Protein AF-A0A537KRE6-F1 (afdb_monomer_lite)

Secondary structure (DSSP, 8-state):
--HHHHHHHHHHHHHHHHHHHHHHH-GGGGGSSS-THHHHHHHHHHHHHHHHHHTTT-TT-SPPHHHHHHHHHHHHHHHHHHHHHTT------

Foldseek 3Di:
DDPLLVVLLVQLLVQLQVLLVCCQVCVVCCPDPDHSLVSSVVSLVVSLVVQCVVVVNDPPSGDDPVSSVVSSVNSPCSSQVSCVVVVNPRPND

pLDDT: mean 86.95, std 11.64, range [53.16, 98.19]

Radius of gyration: 14.45 Å; chains: 1; bounding box: 35×22×36 Å

Structure (mmCIF, N/CA/C/O backbone):
data_AF-A0A537KRE6-F1
#
_entry.id   AF-A0A537KRE6-F1
#
loop_
_atom_site.group_PDB
_atom_site.id
_atom_site.type_symbol
_atom_site.label_atom_id
_atom_site.label_alt_id
_atom_site.label_comp_id
_atom_site.label_asym_id
_atom_site.label_entity_id
_atom_site.label_seq_id
_atom_site.pdbx_PDB_ins_code
_atom_site.Cartn_x
_atom_site.Cartn_y
_atom_site.Cartn_z
_atom_site.occupancy
_atom_site.B_iso_or_equiv
_atom_site.auth_seq_id
_atom_site.auth_comp_id
_atom_site.auth_asym_id
_atom_site.auth_atom_id
_atom_site.pdbx_PDB_model_num
ATOM 1 N N . MET A 1 1 ? 12.825 9.575 -11.709 1.00 63.88 1 MET A N 1
ATOM 2 C CA . MET A 1 1 ? 12.060 8.375 -11.288 1.00 63.88 1 MET A CA 1
ATOM 3 C C . MET A 1 1 ? 11.805 7.494 -12.502 1.00 63.88 1 MET A C 1
ATOM 5 O O . MET A 1 1 ? 11.318 8.018 -13.497 1.00 63.88 1 MET A O 1
ATOM 9 N N . THR A 1 2 ? 12.139 6.203 -12.445 1.00 82.69 2 THR A N 1
ATOM 10 C CA . THR A 1 2 ? 11.906 5.247 -13.548 1.00 82.69 2 THR A CA 1
ATOM 11 C C . THR A 1 2 ? 10.442 4.776 -13.583 1.00 82.69 2 THR A C 1
ATOM 13 O O . THR A 1 2 ? 9.695 4.975 -12.621 1.00 82.69 2 THR A O 1
ATOM 16 N N . GLY A 1 3 ? 10.014 4.142 -14.683 1.00 85.06 3 GLY A N 1
ATOM 17 C CA . GLY A 1 3 ? 8.650 3.607 -14.815 1.00 85.06 3 GLY A CA 1
ATOM 18 C C . GLY A 1 3 ? 8.319 2.538 -13.768 1.00 85.06 3 GLY A C 1
ATOM 19 O O . GLY A 1 3 ? 7.261 2.593 -13.145 1.00 85.06 3 GLY A O 1
ATOM 20 N N . ILE A 1 4 ? 9.259 1.628 -13.493 1.00 87.19 4 ILE A N 1
ATOM 21 C CA . ILE A 1 4 ? 9.092 0.577 -12.480 1.00 87.19 4 ILE A CA 1
ATOM 22 C C . ILE A 1 4 ? 8.938 1.151 -11.065 1.00 87.19 4 ILE A C 1
ATOM 24 O O . ILE A 1 4 ? 8.121 0.649 -10.298 1.00 87.19 4 ILE A O 1
ATOM 28 N N . ASN A 1 5 ? 9.621 2.259 -10.746 1.00 90.88 5 ASN A N 1
ATOM 29 C CA . ASN A 1 5 ? 9.478 2.921 -9.447 1.00 90.88 5 ASN A CA 1
ATOM 30 C C . ASN A 1 5 ? 8.054 3.458 -9.251 1.00 90.88 5 ASN A C 1
ATOM 32 O O . ASN A 1 5 ? 7.497 3.331 -8.168 1.00 90.88 5 ASN A O 1
ATOM 36 N N . ARG A 1 6 ? 7.440 4.037 -10.292 1.00 91.88 6 ARG A N 1
ATOM 37 C CA . ARG A 1 6 ? 6.052 4.529 -10.214 1.00 91.88 6 ARG A CA 1
ATOM 38 C C . ARG A 1 6 ? 5.062 3.386 -10.002 1.00 91.88 6 ARG A C 1
ATOM 40 O O . ARG A 1 6 ? 4.158 3.515 -9.183 1.00 91.88 6 ARG A O 1
ATOM 47 N N . ILE A 1 7 ? 5.261 2.271 -10.707 1.00 93.25 7 ILE A N 1
ATOM 48 C CA . ILE A 1 7 ? 4.427 1.069 -10.567 1.00 93.25 7 ILE A CA 1
ATOM 49 C C . ILE A 1 7 ? 4.560 0.494 -9.155 1.00 93.25 7 ILE A C 1
ATOM 51 O O . ILE A 1 7 ? 3.547 0.188 -8.535 1.00 93.25 7 ILE A O 1
ATOM 55 N N . PHE A 1 8 ? 5.784 0.402 -8.629 1.00 94.62 8 PHE A N 1
ATOM 56 C CA . PHE A 1 8 ? 6.026 -0.043 -7.259 1.00 94.62 8 PHE A CA 1
ATOM 57 C C . PHE A 1 8 ? 5.298 0.836 -6.239 1.00 94.62 8 PHE A C 1
ATOM 59 O O . PHE A 1 8 ? 4.588 0.321 -5.383 1.00 94.62 8 PHE A O 1
ATOM 66 N N . LEU A 1 9 ? 5.412 2.161 -6.349 1.00 95.62 9 LEU A N 1
ATOM 67 C CA . LEU A 1 9 ? 4.731 3.069 -5.424 1.00 95.62 9 LEU A CA 1
ATOM 68 C C . LEU A 1 9 ? 3.208 2.946 -5.515 1.00 95.62 9 LEU A C 1
ATOM 70 O O . LEU A 1 9 ? 2.546 2.880 -4.484 1.00 95.62 9 LEU A O 1
ATOM 74 N 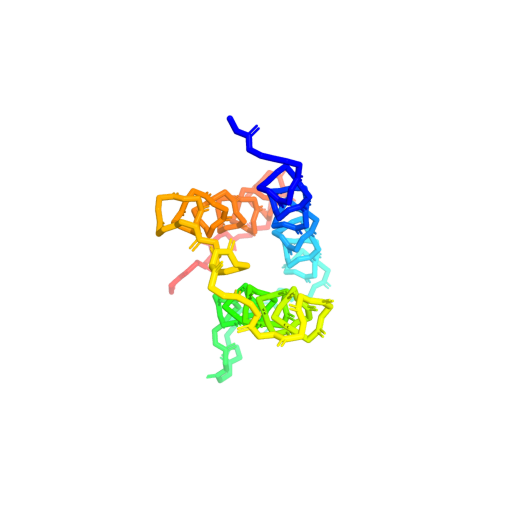N . GLY A 1 10 ? 2.655 2.841 -6.727 1.00 96.94 10 GLY A N 1
ATOM 75 C CA . GLY A 1 10 ? 1.228 2.573 -6.922 1.00 96.94 10 GLY A CA 1
ATOM 76 C C . GLY A 1 10 ? 0.789 1.253 -6.286 1.00 96.94 10 GLY A C 1
ATOM 77 O O . GLY A 1 10 ? -0.227 1.201 -5.600 1.00 96.94 10 GLY A O 1
ATOM 78 N N . PHE A 1 11 ? 1.588 0.199 -6.445 1.00 97.25 11 PHE A N 1
ATOM 79 C CA . PHE A 1 11 ? 1.346 -1.090 -5.803 1.00 97.25 11 PHE A CA 1
ATOM 80 C C . PHE A 1 11 ? 1.364 -0.981 -4.270 1.00 97.25 11 PHE A C 1
ATOM 82 O O . PHE A 1 11 ? 0.460 -1.496 -3.614 1.00 97.25 11 PHE A O 1
ATOM 89 N N . MET A 1 12 ? 2.331 -0.262 -3.694 1.00 98.00 12 MET A N 1
ATOM 90 C CA . MET A 1 12 ? 2.417 -0.062 -2.244 1.00 98.00 12 MET A CA 1
ATOM 91 C C . MET A 1 12 ? 1.242 0.760 -1.693 1.00 98.00 12 MET A C 1
ATOM 93 O O . MET A 1 12 ? 0.747 0.446 -0.611 1.00 98.00 12 MET A O 1
ATOM 97 N N . ILE A 1 13 ? 0.731 1.745 -2.446 1.00 98.06 13 ILE A N 1
ATOM 98 C CA . ILE A 1 13 ? -0.520 2.453 -2.106 1.00 98.06 13 ILE A CA 1
ATOM 99 C C . ILE A 1 13 ? -1.669 1.458 -1.981 1.00 98.06 13 ILE A C 1
ATOM 101 O O . ILE A 1 13 ? -2.366 1.434 -0.967 1.00 98.06 13 ILE A O 1
ATOM 105 N N . VAL A 1 14 ? -1.855 0.624 -3.005 1.00 98.19 14 VAL A N 1
ATOM 106 C CA . VAL A 1 14 ? -2.942 -0.359 -3.043 1.00 98.19 14 VAL A CA 1
ATOM 107 C C . VAL A 1 14 ? -2.801 -1.370 -1.906 1.00 98.19 14 VAL A C 1
ATOM 109 O O . VAL A 1 14 ? -3.791 -1.662 -1.242 1.00 98.19 14 VAL A O 1
ATOM 112 N N . ALA A 1 15 ? -1.589 -1.855 -1.630 1.00 98.00 15 ALA A N 1
ATOM 113 C CA . ALA A 1 15 ? -1.329 -2.782 -0.532 1.00 98.00 15 ALA A CA 1
ATOM 114 C C . ALA A 1 15 ? -1.650 -2.162 0.840 1.00 98.00 15 ALA A C 1
ATOM 116 O O . ALA A 1 15 ? -2.329 -2.793 1.651 1.00 98.00 15 ALA A O 1
ATOM 117 N N . GLY A 1 16 ? -1.218 -0.920 1.083 1.00 97.06 16 GLY A N 1
ATOM 118 C CA . GLY A 1 16 ? -1.507 -0.194 2.322 1.00 97.06 16 GLY A CA 1
ATOM 119 C C . GLY A 1 16 ? -3.001 0.053 2.526 1.00 97.06 16 GLY A C 1
ATOM 120 O O . GLY A 1 16 ? -3.530 -0.212 3.604 1.00 97.06 16 GLY A O 1
ATOM 121 N N . LEU A 1 17 ? -3.704 0.488 1.475 1.00 97.69 17 LEU A N 1
ATOM 122 C CA . LEU A 1 17 ? -5.159 0.658 1.508 1.00 97.69 17 LEU A CA 1
ATOM 123 C C . LEU A 1 17 ? -5.875 -0.669 1.764 1.00 97.69 17 LEU A C 1
ATOM 125 O O . LEU A 1 17 ? -6.728 -0.734 2.643 1.00 97.69 17 LEU A O 1
ATOM 129 N N . ALA A 1 18 ? -5.516 -1.729 1.038 1.00 97.12 18 ALA A N 1
ATOM 130 C CA . ALA A 1 18 ? -6.120 -3.047 1.202 1.00 97.12 18 ALA A CA 1
ATOM 131 C C . ALA A 1 18 ? -5.945 -3.566 2.636 1.00 97.12 18 ALA A C 1
ATOM 133 O O . ALA A 1 18 ? -6.924 -3.980 3.255 1.00 97.12 18 ALA A O 1
ATOM 134 N N . ALA A 1 19 ? -4.734 -3.475 3.193 1.00 95.12 19 ALA A N 1
ATOM 135 C CA . ALA A 1 19 ? -4.475 -3.846 4.580 1.00 95.12 19 ALA A CA 1
ATOM 136 C C . ALA A 1 19 ? -5.299 -2.990 5.556 1.00 95.12 19 ALA A C 1
ATOM 138 O O . ALA A 1 19 ? -5.960 -3.534 6.438 1.00 95.12 19 ALA A O 1
ATOM 139 N N . GLY A 1 20 ? -5.332 -1.668 5.362 1.00 93.38 20 GLY A N 1
ATOM 140 C CA . GLY A 1 20 ? -6.136 -0.757 6.176 1.00 93.38 20 GLY A CA 1
ATOM 141 C C . GLY A 1 20 ? -7.627 -1.108 6.167 1.00 93.38 20 GLY A C 1
ATOM 142 O O . GLY A 1 20 ? -8.237 -1.224 7.228 1.00 93.38 20 GLY A O 1
ATOM 143 N N . PHE A 1 21 ? -8.213 -1.360 4.994 1.00 94.62 21 PHE A N 1
ATOM 144 C CA . PHE A 1 21 ? -9.616 -1.770 4.873 1.00 94.62 21 PHE A CA 1
ATOM 145 C C . PHE A 1 21 ? -9.889 -3.134 5.509 1.00 94.62 21 PHE A C 1
ATOM 147 O O . PHE A 1 21 ? -10.9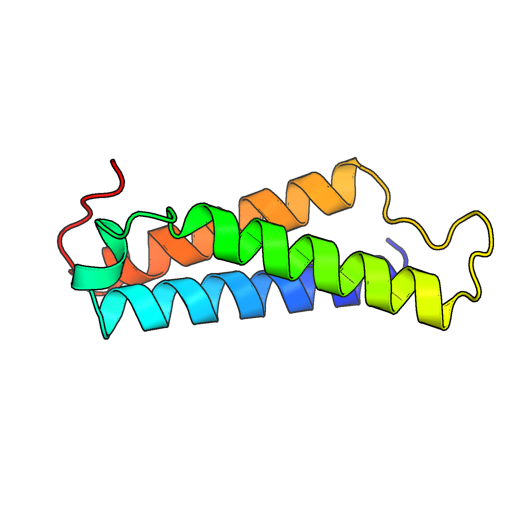10 -3.300 6.177 1.00 94.62 21 PHE A O 1
ATOM 154 N N . VAL A 1 22 ? -8.973 -4.095 5.368 1.00 94.00 22 VAL A N 1
ATOM 155 C CA . VAL A 1 22 ? -9.075 -5.390 6.056 1.00 94.00 22 VAL A CA 1
ATOM 156 C C . VAL A 1 22 ? -9.089 -5.192 7.573 1.00 94.00 22 VAL A C 1
ATOM 158 O O . VAL A 1 22 ? -9.937 -5.771 8.244 1.00 94.00 22 VAL A O 1
ATOM 161 N N . LEU A 1 23 ? -8.237 -4.321 8.117 1.00 91.25 23 LEU A N 1
ATOM 162 C CA . LEU A 1 23 ? -8.191 -4.022 9.556 1.00 91.25 23 LEU A CA 1
ATOM 163 C C . LEU A 1 23 ? -9.390 -3.210 10.064 1.00 91.25 23 LEU A C 1
ATOM 165 O O . LEU A 1 23 ? -9.606 -3.147 11.277 1.00 91.25 23 LEU A O 1
ATOM 169 N N . VAL A 1 24 ? -10.146 -2.568 9.172 1.00 91.00 24 VAL A N 1
ATOM 170 C CA . VAL A 1 24 ? -11.447 -1.958 9.491 1.00 91.00 24 VAL A CA 1
ATOM 171 C C . VAL A 1 24 ? -12.535 -3.026 9.522 1.00 91.00 24 VAL A C 1
ATOM 173 O O . VAL A 1 24 ? -13.319 -3.070 10.464 1.00 91.00 24 VAL A O 1
ATOM 176 N N . ALA A 1 25 ? -12.570 -3.904 8.518 1.00 90.81 25 ALA A N 1
ATOM 177 C CA . ALA A 1 25 ? -13.576 -4.958 8.405 1.00 90.81 25 ALA A CA 1
ATOM 178 C C . ALA A 1 25 ? -13.393 -6.089 9.433 1.00 90.81 25 ALA A C 1
ATOM 180 O O . ALA A 1 25 ? -14.362 -6.760 9.793 1.00 90.81 25 ALA A O 1
ATOM 181 N N . LYS A 1 26 ? -12.148 -6.327 9.858 1.00 89.94 26 LYS A N 1
ATOM 182 C CA . LYS A 1 26 ? -11.717 -7.424 10.733 1.00 89.94 26 LYS A CA 1
ATOM 183 C C . LYS A 1 26 ? -10.716 -6.916 11.778 1.00 89.94 26 LYS A C 1
ATOM 185 O O . LYS A 1 26 ? -9.518 -7.197 11.673 1.00 89.94 26 LYS A O 1
ATOM 190 N N . PRO A 1 27 ? -11.171 -6.130 12.770 1.00 85.62 27 PRO A N 1
ATOM 191 C CA . PRO A 1 27 ? -10.297 -5.575 13.803 1.00 85.62 27 PRO A CA 1
ATOM 192 C C . PRO A 1 27 ? -9.564 -6.653 14.617 1.00 85.62 27 PRO A C 1
ATOM 194 O O . PRO A 1 27 ? -8.452 -6.401 15.076 1.00 85.62 27 PRO A O 1
ATOM 197 N N . GLU A 1 28 ? -10.120 -7.863 14.728 1.00 85.00 28 GLU A N 1
ATOM 198 C CA . GLU A 1 28 ? -9.504 -9.022 15.387 1.00 85.00 28 GLU A CA 1
ATOM 199 C C . GLU A 1 28 ? -8.165 -9.460 14.766 1.00 85.00 28 GLU A C 1
ATOM 201 O O . GLU A 1 28 ? -7.358 -10.109 15.428 1.00 85.00 28 GLU A O 1
ATOM 206 N N . LEU A 1 29 ? -7.885 -9.081 13.512 1.00 85.06 29 LEU A N 1
ATOM 207 C CA . LEU A 1 29 ? -6.618 -9.400 12.845 1.00 85.06 29 LEU A CA 1
ATOM 208 C C . LEU A 1 29 ? -5.441 -8.539 13.326 1.00 85.06 29 LEU A C 1
ATOM 210 O O . LEU A 1 29 ? -4.303 -8.804 12.941 1.00 85.06 29 LEU A O 1
ATOM 214 N N . ARG A 1 30 ? -5.683 -7.523 14.163 1.00 75.62 30 ARG A N 1
ATOM 215 C CA . ARG A 1 30 ? -4.613 -6.710 14.767 1.00 75.62 30 ARG A CA 1
ATOM 216 C C . ARG A 1 30 ? -3.806 -7.480 15.802 1.00 75.62 30 ARG A C 1
ATOM 218 O O . ARG A 1 30 ? -2.589 -7.341 15.826 1.00 75.62 30 ARG A O 1
ATOM 225 N N . ASP A 1 31 ? -4.478 -8.336 16.565 1.00 77.38 31 ASP A N 1
ATOM 226 C CA . ASP A 1 31 ? -3.884 -9.120 17.654 1.00 77.38 31 ASP A CA 1
ATOM 227 C C . ASP A 1 31 ? -3.454 -10.525 17.191 1.00 77.38 31 ASP A C 1
ATOM 229 O O . ASP A 1 31 ? -3.197 -11.428 17.990 1.00 77.38 31 ASP A O 1
ATOM 233 N N . PHE A 1 32 ? -3.397 -10.748 15.875 1.00 77.25 32 PHE A N 1
ATOM 234 C CA . PHE A 1 32 ? -2.991 -12.029 15.317 1.00 77.25 32 PHE A CA 1
ATOM 235 C C . PHE A 1 32 ? -1.497 -12.286 15.552 1.00 77.25 32 PHE A C 1
ATOM 237 O O . PHE A 1 32 ? -0.684 -11.366 15.621 1.00 77.25 32 PHE A O 1
ATOM 244 N N . ARG A 1 33 ? -1.097 -13.567 15.588 1.00 76.62 33 ARG A N 1
ATOM 245 C CA . ARG A 1 33 ? 0.312 -13.972 15.789 1.00 76.62 33 ARG A CA 1
ATOM 246 C C . ARG A 1 33 ? 1.274 -13.341 14.769 1.00 76.62 33 ARG A C 1
ATOM 248 O O . ARG A 1 33 ? 2.458 -13.194 15.054 1.00 76.62 33 ARG A O 1
ATOM 255 N N . ILE A 1 34 ? 0.776 -12.993 13.584 1.00 80.00 34 ILE A N 1
ATOM 256 C CA . ILE A 1 34 ? 1.526 -12.283 12.549 1.00 80.00 34 ILE A CA 1
ATOM 257 C C . ILE A 1 34 ? 1.013 -10.847 12.515 1.00 80.00 34 ILE A C 1
ATOM 259 O O . ILE A 1 34 ? -0.113 -10.612 12.081 1.00 80.00 34 ILE A O 1
ATOM 263 N N . SER A 1 35 ? 1.854 -9.904 12.946 1.00 86.06 35 SER A N 1
ATOM 264 C CA . SER A 1 35 ? 1.520 -8.478 12.914 1.00 86.06 35 SER A CA 1
ATOM 265 C C . SER A 1 35 ? 1.131 -8.041 11.491 1.00 86.06 35 SER A C 1
ATOM 267 O O . SER A 1 35 ? 1.833 -8.416 10.543 1.00 86.06 35 SER A O 1
ATOM 269 N N . PRO A 1 36 ? 0.089 -7.204 11.316 1.00 87.81 36 PRO A N 1
ATOM 270 C CA . PRO A 1 36 ? -0.319 -6.677 10.009 1.00 87.81 36 PRO A CA 1
ATOM 271 C C . PRO A 1 36 ? 0.812 -6.004 9.216 1.00 87.81 36 PRO A C 1
ATOM 273 O O . PRO A 1 36 ? 0.810 -6.014 7.987 1.00 87.81 36 PRO A O 1
ATOM 276 N N . TYR A 1 37 ? 1.836 -5.497 9.908 1.00 90.00 37 TYR A N 1
ATOM 277 C CA . TYR A 1 37 ? 3.082 -5.009 9.313 1.00 90.00 37 TYR A CA 1
ATOM 278 C C . TYR A 1 37 ? 3.720 -6.010 8.329 1.00 90.00 37 TYR A C 1
ATOM 280 O O . TYR A 1 37 ? 4.211 -5.620 7.265 1.00 90.00 37 TYR A O 1
ATOM 288 N N . PHE A 1 38 ? 3.678 -7.310 8.637 1.00 93.12 38 PHE A N 1
ATOM 289 C CA . PHE A 1 38 ? 4.248 -8.344 7.773 1.00 93.12 38 PHE A CA 1
ATOM 290 C C . PHE A 1 38 ? 3.518 -8.471 6.441 1.00 93.12 38 PHE A C 1
ATOM 292 O O . PHE A 1 38 ? 4.141 -8.866 5.459 1.00 93.12 38 PHE A O 1
ATOM 299 N N . TRP A 1 39 ? 2.236 -8.113 6.361 1.00 94.44 39 TRP A N 1
ATOM 300 C CA . TRP A 1 39 ? 1.500 -8.160 5.096 1.00 94.44 39 TRP A CA 1
ATOM 301 C C . TRP A 1 39 ? 2.109 -7.191 4.080 1.00 94.44 39 TRP A C 1
ATOM 303 O O . TRP A 1 39 ? 2.250 -7.533 2.906 1.00 94.44 39 TRP A O 1
ATOM 313 N N . ILE A 1 40 ? 2.555 -6.020 4.545 1.00 96.19 40 ILE A N 1
ATOM 314 C CA . ILE A 1 40 ? 3.229 -5.019 3.711 1.00 96.19 40 ILE A CA 1
ATOM 315 C C . ILE A 1 40 ? 4.616 -5.505 3.280 1.00 96.19 40 ILE A C 1
ATOM 317 O O . ILE A 1 40 ? 4.975 -5.365 2.111 1.00 96.19 40 ILE A O 1
ATOM 321 N N . LEU A 1 41 ? 5.380 -6.127 4.186 1.00 95.38 41 LEU A N 1
ATOM 322 C CA . LEU A 1 41 ? 6.673 -6.721 3.829 1.00 95.38 41 LEU A CA 1
ATOM 323 C C . LEU A 1 41 ? 6.533 -7.846 2.800 1.00 95.38 41 LEU A C 1
ATOM 325 O O . LEU A 1 41 ? 7.311 -7.904 1.848 1.00 95.38 41 LEU A O 1
ATOM 329 N N . ILE A 1 42 ? 5.532 -8.713 2.963 1.00 95.44 42 ILE A N 1
ATOM 330 C CA . ILE A 1 42 ? 5.235 -9.790 2.014 1.00 95.44 42 ILE A CA 1
ATOM 331 C C . ILE A 1 42 ? 4.854 -9.194 0.658 1.00 95.44 42 ILE A C 1
ATOM 333 O O . ILE A 1 42 ? 5.400 -9.614 -0.358 1.00 95.44 42 ILE A O 1
ATOM 337 N N . ALA A 1 43 ? 3.977 -8.188 0.627 1.00 96.00 43 ALA A N 1
ATOM 338 C CA . ALA A 1 43 ? 3.598 -7.512 -0.610 1.00 96.00 43 ALA A CA 1
ATOM 339 C C . ALA A 1 43 ? 4.821 -6.917 -1.331 1.00 96.00 43 ALA A C 1
ATOM 341 O O . ALA A 1 43 ? 4.996 -7.128 -2.532 1.00 96.00 43 ALA A O 1
ATOM 342 N N . MET A 1 44 ? 5.702 -6.232 -0.596 1.00 95.19 44 MET A N 1
ATOM 343 C CA . MET A 1 44 ? 6.939 -5.665 -1.138 1.00 95.19 44 MET A CA 1
ATOM 344 C C . MET A 1 44 ? 7.865 -6.751 -1.705 1.00 95.19 44 MET A C 1
ATOM 346 O O . MET A 1 44 ? 8.325 -6.634 -2.842 1.00 95.19 44 MET A O 1
ATOM 350 N N . ALA A 1 45 ? 8.090 -7.832 -0.953 1.00 94.12 45 ALA A N 1
ATOM 351 C CA . ALA A 1 45 ? 8.914 -8.955 -1.393 1.00 94.12 45 ALA A CA 1
ATOM 352 C C . ALA A 1 45 ? 8.340 -9.632 -2.649 1.00 94.12 45 ALA A C 1
ATOM 354 O O . ALA A 1 45 ? 9.082 -9.922 -3.587 1.00 94.12 45 ALA A O 1
ATOM 355 N N . LEU A 1 46 ? 7.019 -9.831 -2.708 1.00 94.94 46 LEU A N 1
ATOM 356 C CA . LEU A 1 46 ? 6.337 -10.388 -3.879 1.00 94.94 46 LEU A CA 1
ATOM 357 C C . LEU A 1 46 ? 6.515 -9.504 -5.115 1.00 94.94 46 LEU A C 1
ATOM 359 O O . LEU A 1 46 ? 6.785 -10.020 -6.201 1.00 94.94 46 LEU A O 1
ATOM 363 N N . PHE A 1 47 ? 6.406 -8.182 -4.962 1.00 93.56 47 PHE A N 1
ATOM 364 C CA . PHE A 1 47 ? 6.628 -7.260 -6.071 1.00 93.56 47 PHE A CA 1
ATOM 365 C C . PHE A 1 47 ? 8.064 -7.342 -6.588 1.00 93.56 47 PHE A C 1
ATOM 367 O O . PHE A 1 47 ? 8.283 -7.420 -7.796 1.00 93.56 47 PHE A O 1
ATOM 374 N N . GLU A 1 48 ? 9.048 -7.341 -5.691 1.00 90.62 48 GLU A N 1
ATOM 375 C CA . GLU A 1 48 ? 10.455 -7.421 -6.077 1.00 90.62 48 GLU A CA 1
ATOM 376 C C . GLU A 1 48 ? 10.804 -8.744 -6.753 1.00 90.62 48 GLU A C 1
ATOM 378 O O . GLU A 1 48 ? 11.488 -8.736 -7.775 1.00 90.62 48 GLU A O 1
ATOM 383 N N . LEU A 1 49 ? 10.283 -9.864 -6.249 1.00 90.56 49 LEU A N 1
ATOM 384 C CA . LEU A 1 49 ? 10.438 -11.168 -6.891 1.00 90.56 49 LEU A CA 1
ATOM 385 C C . LEU A 1 49 ? 9.811 -11.177 -8.290 1.00 90.56 49 LEU A C 1
ATOM 387 O O . LEU A 1 49 ? 10.431 -11.656 -9.241 1.00 90.56 49 LEU A O 1
ATOM 391 N N . ALA A 1 50 ? 8.619 -10.597 -8.450 1.00 90.12 50 ALA A N 1
ATOM 392 C CA . ALA A 1 50 ? 7.963 -10.485 -9.750 1.00 90.12 50 ALA A CA 1
ATOM 393 C C . ALA A 1 50 ? 8.734 -9.570 -10.719 1.00 90.12 50 ALA A C 1
ATOM 395 O O . ALA A 1 50 ? 8.857 -9.881 -11.908 1.00 90.12 50 ALA A O 1
ATOM 396 N N . ALA A 1 51 ? 9.279 -8.455 -10.225 1.00 88.31 51 ALA A N 1
ATOM 397 C CA . ALA A 1 51 ? 10.104 -7.539 -11.009 1.00 88.31 51 ALA A CA 1
ATOM 398 C C . ALA A 1 51 ? 11.421 -8.202 -11.442 1.00 88.31 51 ALA A C 1
ATOM 400 O O . ALA A 1 51 ? 11.799 -8.110 -12.612 1.00 88.31 51 ALA A O 1
ATOM 401 N N . PHE A 1 52 ? 12.072 -8.931 -10.533 1.00 85.50 52 PHE A N 1
ATOM 402 C CA . PHE A 1 52 ? 13.278 -9.708 -10.808 1.00 85.50 52 PHE A CA 1
ATOM 403 C C . PHE A 1 52 ? 13.023 -10.803 -11.853 1.00 85.50 52 PHE A C 1
ATOM 405 O O . PHE A 1 52 ? 13.774 -10.913 -12.826 1.00 85.50 52 PHE A O 1
ATOM 412 N N . ALA A 1 53 ? 11.929 -11.559 -11.707 1.00 86.75 53 ALA A N 1
ATOM 413 C CA . ALA A 1 53 ? 11.528 -12.595 -12.657 1.00 86.75 53 ALA A CA 1
ATOM 414 C C . ALA A 1 53 ? 11.236 -12.016 -14.054 1.00 86.75 53 ALA A C 1
ATOM 416 O O . ALA A 1 53 ? 11.704 -12.560 -15.057 1.00 86.75 53 ALA A O 1
ATOM 417 N N . ARG A 1 54 ? 10.534 -10.874 -14.142 1.00 84.62 54 ARG A N 1
ATOM 418 C CA . ARG A 1 54 ? 10.303 -10.166 -15.418 1.00 84.62 54 ARG A CA 1
ATOM 419 C C . ARG A 1 54 ? 11.592 -9.663 -16.058 1.00 84.62 54 ARG A C 1
ATOM 421 O O . ARG A 1 54 ? 11.735 -9.734 -17.274 1.00 84.62 54 ARG A O 1
ATOM 428 N N . GLY A 1 55 ? 12.514 -9.163 -15.246 1.00 80.62 55 GLY A N 1
ATOM 429 C CA . GLY A 1 55 ? 13.808 -8.660 -15.690 1.00 80.62 55 GLY A CA 1
ATOM 430 C C . GLY A 1 55 ? 14.837 -9.741 -16.024 1.00 80.62 5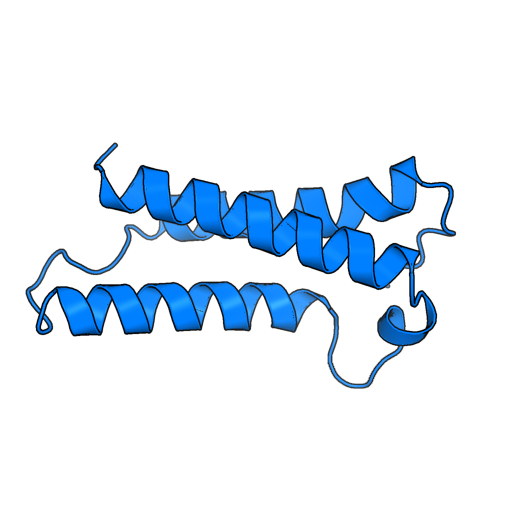5 GLY A C 1
ATOM 431 O O . GLY A 1 55 ? 15.964 -9.394 -16.368 1.00 80.62 55 GLY A O 1
ATOM 432 N N . ARG A 1 56 ? 14.486 -11.034 -15.898 1.00 76.94 56 ARG A N 1
ATOM 433 C CA . ARG A 1 56 ? 15.400 -12.185 -16.046 1.00 76.94 56 ARG A CA 1
ATOM 434 C C . ARG A 1 56 ? 16.688 -12.049 -15.219 1.00 76.94 56 ARG A C 1
ATOM 436 O O . ARG A 1 56 ? 17.747 -12.502 -15.640 1.00 76.94 56 ARG A O 1
ATOM 443 N N . GLY A 1 57 ? 16.603 -11.398 -14.059 1.00 66.94 57 GLY A N 1
ATOM 444 C CA . GLY A 1 57 ? 17.748 -11.163 -13.180 1.00 66.94 57 GLY A CA 1
ATOM 445 C C . GLY A 1 57 ? 18.796 -10.171 -13.696 1.00 66.94 57 GLY A C 1
ATOM 446 O O . GLY A 1 57 ? 19.924 -10.186 -13.207 1.00 66.94 57 GLY A O 1
ATOM 447 N N . ALA A 1 58 ? 18.455 -9.312 -14.663 1.00 69.56 58 ALA A N 1
ATOM 448 C CA . ALA A 1 58 ? 19.368 -8.282 -15.149 1.00 69.56 58 ALA A CA 1
ATOM 449 C C . ALA A 1 58 ? 19.755 -7.281 -14.030 1.00 69.56 58 ALA A C 1
ATOM 451 O O . ALA A 1 58 ? 18.877 -6.765 -13.331 1.00 69.56 58 ALA A O 1
ATOM 452 N N . PRO A 1 59 ? 21.050 -6.947 -13.868 1.00 59.81 59 PRO A N 1
ATOM 453 C CA . PRO A 1 59 ? 21.485 -5.896 -12.950 1.00 59.81 59 PRO A CA 1
ATOM 454 C C . PRO A 1 59 ? 20.759 -4.575 -13.248 1.00 59.81 59 PRO A C 1
ATOM 456 O O . PRO A 1 59 ? 20.724 -4.124 -14.390 1.00 59.81 59 PRO A O 1
ATOM 459 N N . GLY A 1 60 ? 20.149 -3.968 -12.225 1.00 65.56 60 GLY A N 1
ATOM 460 C CA . GLY A 1 60 ? 19.330 -2.752 -12.361 1.00 65.56 60 GLY A CA 1
ATOM 461 C C . GLY A 1 60 ? 17.812 -2.976 -12.338 1.00 65.56 60 GLY A C 1
ATOM 462 O O . GLY A 1 60 ? 17.059 -2.005 -12.343 1.00 65.56 60 GLY A O 1
ATOM 463 N N . THR A 1 61 ? 17.340 -4.226 -12.255 1.00 66.62 61 THR A N 1
ATOM 464 C CA . THR A 1 61 ? 15.912 -4.531 -12.023 1.00 66.62 61 THR A CA 1
ATOM 465 C C . THR A 1 61 ? 15.519 -4.456 -10.547 1.00 66.62 61 THR A C 1
ATOM 467 O O . THR A 1 61 ? 14.331 -4.419 -10.233 1.00 66.62 61 THR A O 1
ATOM 470 N N . MET A 1 62 ? 16.501 -4.450 -9.638 1.00 72.12 62 MET A N 1
ATOM 471 C CA . MET A 1 62 ? 16.264 -4.218 -8.214 1.00 72.12 62 MET A CA 1
ATOM 472 C C . MET A 1 62 ? 15.915 -2.752 -7.974 1.00 72.12 62 MET A C 1
ATOM 474 O O . MET A 1 62 ? 16.575 -1.844 -8.480 1.00 72.12 62 MET A O 1
ATOM 478 N N . LEU A 1 63 ? 14.867 -2.529 -7.183 1.00 83.75 63 LEU A N 1
ATOM 479 C CA . LEU A 1 63 ? 14.454 -1.192 -6.782 1.00 83.75 63 LEU A CA 1
ATOM 480 C C . LEU A 1 63 ? 15.537 -0.548 -5.912 1.00 83.75 63 LEU A C 1
ATOM 482 O O . LEU A 1 63 ? 16.103 -1.186 -5.025 1.00 83.75 63 LEU A O 1
ATOM 486 N N . ALA A 1 64 ? 15.781 0.740 -6.146 1.00 87.88 64 ALA A N 1
ATOM 487 C CA . ALA A 1 64 ? 16.664 1.534 -5.304 1.00 87.88 64 ALA A CA 1
ATOM 488 C C . ALA A 1 64 ? 16.145 1.548 -3.855 1.00 87.88 64 ALA A C 1
ATOM 490 O O . ALA A 1 64 ? 14.930 1.605 -3.628 1.00 87.88 64 ALA A O 1
ATOM 491 N N . ILE A 1 65 ? 17.052 1.486 -2.877 1.00 89.56 65 ILE A N 1
ATOM 492 C CA . ILE A 1 65 ? 16.691 1.358 -1.459 1.00 89.56 65 ILE A CA 1
ATOM 493 C C . ILE A 1 65 ? 15.812 2.520 -0.985 1.00 89.56 65 ILE A C 1
ATOM 495 O O . ILE A 1 65 ? 14.873 2.303 -0.220 1.00 89.56 65 ILE A O 1
ATOM 499 N N . GLU A 1 66 ? 16.030 3.727 -1.511 1.00 92.44 66 GLU A N 1
ATOM 500 C CA . GLU A 1 66 ? 15.244 4.915 -1.173 1.00 92.44 66 GLU A CA 1
ATOM 501 C C . GLU A 1 66 ? 13.785 4.758 -1.612 1.00 92.44 66 GLU A C 1
ATOM 503 O O . GLU A 1 66 ? 12.863 5.139 -0.893 1.00 92.44 66 GLU A O 1
ATOM 508 N N . ILE A 1 67 ? 13.559 4.145 -2.777 1.00 93.56 67 ILE A N 1
ATOM 509 C CA . ILE A 1 67 ? 12.214 3.891 -3.300 1.00 93.56 67 ILE A CA 1
ATOM 510 C C . ILE A 1 67 ? 11.523 2.800 -2.489 1.00 93.56 67 ILE A C 1
ATOM 512 O O . ILE A 1 67 ? 10.345 2.957 -2.174 1.00 93.56 67 ILE A O 1
ATOM 516 N N . ARG A 1 68 ? 12.250 1.738 -2.115 1.00 93.75 68 ARG A N 1
ATOM 517 C CA . ARG A 1 68 ? 11.737 0.655 -1.257 1.00 93.75 68 ARG A CA 1
ATOM 518 C C . ARG A 1 68 ? 11.264 1.211 0.083 1.00 93.75 68 ARG A C 1
ATOM 520 O O . ARG A 1 68 ? 10.128 0.963 0.475 1.00 93.75 68 ARG A O 1
ATOM 527 N N . LEU A 1 69 ? 12.096 2.032 0.727 1.00 95.44 69 LEU A N 1
ATOM 528 C CA . LEU A 1 69 ? 11.765 2.704 1.983 1.00 95.44 69 LEU A CA 1
ATOM 529 C C . LEU A 1 69 ? 10.561 3.635 1.835 1.00 95.44 69 LEU A C 1
ATOM 531 O O . LEU A 1 69 ? 9.646 3.576 2.653 1.00 95.44 69 LEU A O 1
ATOM 535 N N . LEU A 1 70 ? 10.519 4.452 0.779 1.00 96.62 70 LEU A N 1
ATOM 536 C CA . LEU A 1 70 ? 9.401 5.366 0.543 1.00 96.62 70 LEU A CA 1
ATOM 537 C C . LEU A 1 70 ? 8.087 4.602 0.352 1.00 96.62 70 LEU A C 1
ATOM 539 O O . LEU A 1 70 ? 7.093 4.932 0.992 1.00 96.62 70 LEU A O 1
ATOM 543 N N . GLY A 1 71 ? 8.082 3.561 -0.485 1.00 96.00 71 GLY A N 1
ATOM 544 C CA . GLY A 1 71 ? 6.899 2.728 -0.701 1.00 96.00 71 GLY A CA 1
ATOM 545 C C . GLY A 1 71 ? 6.462 1.998 0.568 1.00 96.00 71 GLY A C 1
ATOM 546 O O . GLY A 1 71 ? 5.271 1.947 0.866 1.00 96.00 71 GLY A O 1
ATOM 547 N N . PHE A 1 72 ? 7.420 1.494 1.346 1.00 96.31 72 PHE A N 1
ATOM 548 C CA . PHE A 1 72 ? 7.157 0.851 2.627 1.00 96.31 72 PHE A CA 1
ATOM 549 C C . PHE A 1 72 ? 6.482 1.806 3.623 1.00 96.31 72 PHE A C 1
ATOM 551 O O . PHE A 1 72 ? 5.399 1.508 4.128 1.00 96.31 72 PHE A O 1
ATOM 558 N N . VAL A 1 73 ? 7.079 2.979 3.857 1.00 97.19 73 VAL A N 1
ATOM 559 C CA . VAL A 1 73 ? 6.526 4.004 4.756 1.00 97.19 73 VAL A CA 1
ATOM 560 C C . VAL A 1 73 ? 5.130 4.418 4.304 1.00 97.19 73 VAL A C 1
ATOM 562 O O . VAL A 1 73 ? 4.212 4.475 5.116 1.00 97.19 73 VAL A O 1
ATOM 565 N N . LEU A 1 74 ? 4.949 4.649 3.007 1.00 97.19 74 LEU A N 1
ATOM 566 C CA . LEU A 1 74 ? 3.672 5.059 2.441 1.00 97.19 74 LEU A CA 1
ATOM 567 C C . LEU A 1 74 ? 2.571 4.011 2.672 1.00 97.19 74 LEU A C 1
ATOM 569 O O . LEU A 1 74 ? 1.465 4.358 3.082 1.00 97.19 74 LEU A O 1
ATOM 573 N N . ALA A 1 75 ? 2.878 2.729 2.471 1.00 97.44 75 ALA A N 1
ATOM 574 C CA . ALA A 1 75 ? 1.932 1.648 2.720 1.00 97.44 75 ALA A CA 1
ATOM 575 C C . ALA A 1 75 ? 1.571 1.513 4.206 1.00 97.44 75 ALA A C 1
ATOM 577 O O . ALA A 1 75 ? 0.397 1.339 4.527 1.00 97.44 75 ALA A O 1
ATOM 578 N N . ILE A 1 76 ? 2.548 1.638 5.111 1.00 96.12 76 ILE A N 1
ATOM 579 C CA . ILE A 1 76 ? 2.300 1.606 6.559 1.00 96.12 76 ILE A CA 1
ATOM 580 C C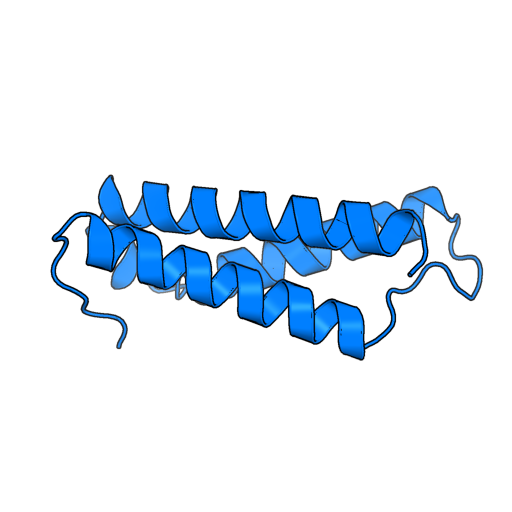 . ILE A 1 76 ? 1.437 2.786 6.994 1.00 96.12 76 ILE A C 1
ATOM 582 O O . ILE A 1 76 ? 0.462 2.589 7.716 1.00 96.12 76 ILE A O 1
ATOM 586 N N . VAL A 1 77 ? 1.750 3.996 6.523 1.00 96.31 77 VAL A N 1
ATOM 587 C CA . VAL A 1 77 ? 0.950 5.190 6.818 1.00 96.31 77 VAL A CA 1
ATOM 588 C C . VAL A 1 77 ? -0.494 4.984 6.373 1.00 96.31 77 VAL A C 1
ATOM 590 O O . VAL A 1 77 ? -1.396 5.270 7.148 1.00 96.31 77 VAL A O 1
ATOM 593 N N . LEU A 1 78 ? -0.737 4.435 5.181 1.00 96.31 78 LEU A N 1
ATOM 594 C CA . LEU A 1 78 ? -2.097 4.156 4.704 1.00 96.31 78 LEU A CA 1
ATOM 595 C C . LEU A 1 78 ? -2.794 3.057 5.515 1.00 96.31 78 LEU A C 1
ATOM 597 O O . LEU A 1 78 ? -3.944 3.236 5.915 1.00 96.31 78 LEU A O 1
ATOM 601 N N . MET A 1 79 ? -2.093 1.960 5.807 1.00 95.19 79 MET A N 1
ATOM 602 C CA . MET A 1 79 ? -2.605 0.854 6.624 1.00 95.19 79 MET A CA 1
ATOM 603 C C . MET A 1 79 ? -3.047 1.328 8.013 1.00 95.19 79 MET A C 1
ATOM 605 O O . MET A 1 79 ? -4.014 0.806 8.559 1.00 95.19 79 MET A O 1
ATOM 609 N N . VAL A 1 80 ? -2.349 2.317 8.571 1.00 91.62 80 VAL A N 1
ATOM 610 C CA . VAL A 1 80 ? -2.624 2.907 9.884 1.00 91.62 80 VAL A CA 1
ATOM 611 C C . VAL A 1 80 ? -3.676 4.017 9.812 1.00 91.62 80 VAL A C 1
ATOM 613 O O . VAL A 1 80 ? -4.588 4.063 10.638 1.00 91.62 80 VAL A O 1
ATOM 616 N N . ALA A 1 81 ? -3.573 4.909 8.828 1.00 93.31 81 ALA A N 1
ATOM 617 C CA . ALA A 1 81 ? -4.456 6.060 8.691 1.00 93.31 81 ALA A CA 1
ATOM 618 C C . ALA A 1 81 ? -5.892 5.641 8.362 1.00 93.31 81 ALA A C 1
ATOM 620 O O . ALA A 1 81 ? -6.824 6.220 8.912 1.00 93.31 81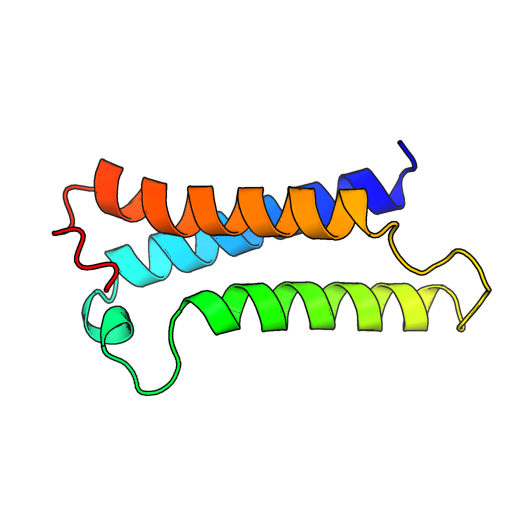 ALA A O 1
ATOM 621 N N . VAL A 1 82 ? -6.089 4.623 7.514 1.00 93.19 82 VAL A N 1
ATOM 622 C CA . VAL A 1 82 ? -7.432 4.172 7.112 1.00 93.19 82 VAL A CA 1
ATOM 623 C C . VAL A 1 82 ? -8.282 3.752 8.323 1.00 93.19 82 VAL A C 1
ATOM 625 O O . VAL A 1 82 ? -9.375 4.299 8.479 1.00 93.19 82 VAL A O 1
ATOM 628 N N . PRO A 1 83 ? -7.820 2.870 9.230 1.00 88.25 83 PRO A N 1
ATOM 629 C CA . PRO A 1 83 ? -8.598 2.532 10.414 1.00 88.25 83 PRO A CA 1
ATOM 630 C C . PRO A 1 83 ? -8.834 3.688 11.384 1.00 88.25 83 PRO A C 1
ATOM 632 O O . PRO A 1 83 ? -9.923 3.767 11.953 1.00 88.25 83 PRO A O 1
ATOM 635 N N . ILE A 1 84 ? -7.854 4.586 11.550 1.00 88.38 84 ILE A N 1
ATOM 636 C CA . ILE A 1 84 ? -8.001 5.786 12.391 1.00 88.38 84 ILE A CA 1
ATOM 637 C C . ILE A 1 84 ? -9.127 6.670 11.848 1.00 88.38 84 ILE A C 1
ATOM 639 O O . ILE A 1 84 ? -10.030 7.052 12.591 1.00 88.38 84 ILE A O 1
ATOM 643 N N . LEU A 1 85 ? -9.099 6.963 10.546 1.00 89.38 85 LEU A N 1
ATOM 644 C CA . LEU A 1 85 ? -10.107 7.791 9.880 1.00 89.38 85 LEU A CA 1
ATOM 645 C C . LEU A 1 85 ? -11.493 7.135 9.880 1.00 89.38 85 LEU A C 1
ATOM 647 O O . LEU A 1 85 ? -12.500 7.835 9.918 1.00 89.38 85 LEU A O 1
ATOM 651 N N . ALA A 1 86 ? -11.554 5.803 9.885 1.00 87.56 86 ALA A N 1
ATOM 652 C CA . ALA A 1 86 ? -12.797 5.044 9.996 1.00 87.56 86 ALA A CA 1
ATOM 653 C C . ALA A 1 86 ? -13.364 4.981 11.432 1.00 87.56 86 ALA A C 1
ATOM 655 O O . ALA A 1 86 ? -14.376 4.319 11.653 1.00 87.56 86 ALA A O 1
ATOM 656 N N . GLY A 1 87 ? -12.723 5.623 12.418 1.00 75.50 87 GLY A N 1
ATOM 657 C CA . GLY A 1 87 ? -13.166 5.611 13.817 1.00 75.50 87 GLY A CA 1
ATOM 658 C C . GLY A 1 87 ? -12.954 4.268 14.523 1.00 75.50 87 GLY A C 1
ATOM 659 O O . GLY A 1 87 ? -13.500 4.038 15.602 1.00 75.50 87 GLY A O 1
ATOM 660 N N . SER A 1 88 ? -12.163 3.368 13.934 1.00 67.88 88 SER A N 1
ATOM 661 C CA . SER A 1 88 ? -11.803 2.107 14.571 1.00 67.88 88 SER A CA 1
ATOM 662 C C . SER A 1 88 ? -10.783 2.379 15.684 1.00 67.88 88 SER A C 1
ATOM 664 O O . SER A 1 88 ? -9.800 3.079 15.427 1.00 67.88 88 SER A O 1
ATOM 666 N N . PRO A 1 89 ? -10.960 1.842 16.910 1.00 59.72 89 PRO A N 1
ATOM 667 C CA . PRO A 1 89 ? -10.060 2.124 18.025 1.00 59.72 89 PRO A CA 1
ATOM 668 C C . PRO A 1 89 ? -8.635 1.715 17.651 1.00 59.72 89 PRO A C 1
ATOM 670 O O . PRO A 1 89 ? -8.349 0.535 17.462 1.00 59.72 89 PRO A O 1
ATOM 673 N N . ALA A 1 90 ? -7.753 2.699 17.487 1.00 54.56 90 ALA A N 1
ATOM 674 C CA . ALA A 1 90 ? -6.382 2.523 17.028 1.00 54.56 90 ALA A CA 1
ATOM 675 C C . ALA A 1 90 ? -5.516 1.875 18.117 1.00 54.56 90 ALA A C 1
ATOM 677 O O . ALA A 1 90 ? -4.747 2.540 18.801 1.00 54.56 90 ALA A O 1
ATOM 678 N N . ARG A 1 91 ? -5.647 0.560 18.298 1.00 55.53 91 ARG A N 1
ATOM 679 C CA . ARG A 1 91 ? -4.617 -0.247 18.959 1.00 55.53 91 ARG A CA 1
ATOM 680 C C . ARG A 1 91 ? -3.664 -0.724 17.873 1.00 55.53 91 ARG A C 1
ATOM 682 O O . ARG A 1 91 ? -4.005 -1.605 17.090 1.00 55.53 91 ARG A O 1
ATOM 689 N N . LEU A 1 92 ? -2.552 -0.008 17.736 1.00 54.41 92 LEU A N 1
ATOM 690 C CA . LEU A 1 92 ? -1.490 -0.286 16.762 1.00 54.41 92 LEU A CA 1
ATOM 691 C C . LEU A 1 92 ? -0.289 -0.992 17.402 1.00 54.41 92 LEU A C 1
ATOM 6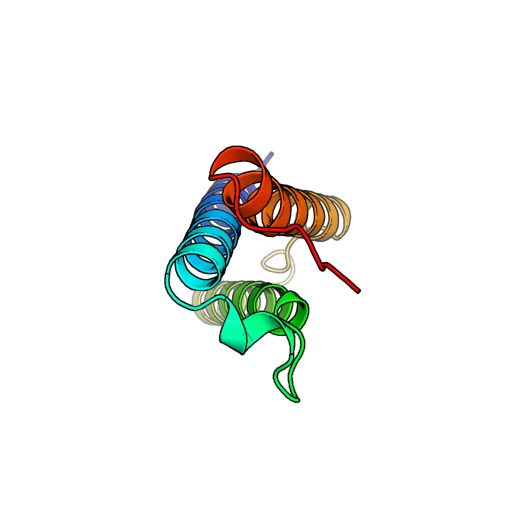93 O O . LEU A 1 92 ? 0.655 -1.324 16.690 1.00 54.41 92 LEU A O 1
ATOM 697 N N . PHE A 1 93 ? -0.354 -1.215 18.717 1.00 53.16 93 PHE A N 1
ATOM 698 C CA . PHE A 1 93 ? 0.634 -1.872 19.563 1.00 53.16 93 PHE A CA 1
ATOM 699 C C . PHE A 1 93 ? -0.082 -2.529 20.742 1.00 53.16 93 PHE A C 1
ATOM 701 O O . PHE A 1 93 ? -1.084 -1.926 21.208 1.00 53.16 93 PHE A O 1
#

Sequence (93 aa):
MTGINRIFLGFMIVAGLAAGFVLVAKPELRDFRISPYFWILIAMALFELAAFARGRGAPGTMLAIEIRLLGFVLAIVLMVAVPILAGSPARLF